Protein AF-N1PIQ7-F1 (afdb_monomer)

Foldseek 3Di:
DDDDPPPPDDDPVRLLVVLLPDDDDPLAAPVLVVLLVLLSVLLVVLVPDPPRDPLSVLLNVLSSVLSVLSVPDPDRNDDCVNCVVPPPLSNLLSQLSSVQSVCCVVVVWKDALVVSLVVVCPPDDPVSSVSSSVSSQVSCCVSQVDHNVDIDGDDD

Nearest PDB structures (foldseek):
  7u8o-assembly1_j  TM=2.316E-01  e=6.201E-01  Sus scrofa
  9b8o-assembly1_h  TM=2.363E-01  e=9.365E-01  Rattus norvegicus
  6wm3-assembly1_3  TM=2.381E-01  e=9.365E-01  Homo sapiens
  7u8r-assembly1_o  TM=2.333E-01  e=1.489E+00  Sus scrofa
  6wlw-assembly1_2  TM=2.132E-01  e=1.414E+00  Homo sapiens

Solvent-accessible surface area (backbone atoms only — not comparable to full-atom values): 9239 Å² total; per-residue (Å²): 135,81,81,79,81,77,78,78,84,66,54,74,67,57,50,51,50,52,62,74,65,58,80,77,67,90,76,47,26,71,65,52,52,50,53,50,49,52,45,50,52,52,48,50,55,56,67,72,48,77,84,71,51,65,57,51,55,47,42,49,51,42,39,50,53,21,52,51,48,58,73,64,49,93,53,55,55,63,44,69,87,71,29,72,82,65,72,54,61,63,59,52,40,26,50,51,34,48,45,52,41,49,40,36,66,72,62,72,35,50,46,46,59,62,62,52,42,58,71,68,40,69,96,55,52,73,72,58,40,56,55,47,47,55,51,49,48,54,42,43,33,75,73,70,73,45,60,74,93,47,79,47,65,59,84,121

Radius of gyration: 16.74 Å; Cα contacts (8 Å, |Δi|>4): 138; chains: 1; bounding box: 42×46×37 Å

Mean predicted aligned error: 8.33 Å

Sequence (156 aa):
MLPSAQVKIHTRKQHINNLLSRQLPACTSPEYRQEHFKILCMLRLLGDMHPKDARAIWMISILSAALETLHSLDDPTSTPTDSFRKDNGRWTEVLVRRIMAELLWEAGGTVESHDIYETLKEGRTKAASVRLHEQVRRSWEAITGADISTEFSIQL

pLDDT: mean 79.69, std 13.77, range [40.19, 95.5]

Organism: Dothistroma septosporum (strain NZE10 / CBS 128990) (NCBI:txid675120)

Secondary structure (DSSP, 8-state):
--------PPPHHHHHHHHHTPPPPTT--HHHHHHHHHHHHHHHHHHH-SS--HHHHHHHHHHHHHHHHHHT-S-TT--HHHHTTTT-HHHHHHHHHHHHHHHHHHSSSEE-HHHHHHHHHTT--HHHHHHHHHHHHHHHHHHHSS-TTS-EE---

Structure (mmCIF, N/CA/C/O backbone):
data_AF-N1PIQ7-F1
#
_entry.id   AF-N1PIQ7-F1
#
loop_
_atom_site.group_PDB
_atom_site.id
_atom_site.type_symbol
_atom_site.label_atom_id
_atom_site.label_alt_id
_atom_site.label_comp_id
_atom_site.label_asym_id
_atom_site.label_entity_id
_atom_site.label_seq_id
_atom_site.pdbx_PDB_ins_code
_atom_site.Cartn_x
_atom_site.Cartn_y
_atom_site.Cartn_z
_atom_site.occupancy
_atom_site.B_iso_or_equiv
_atom_site.auth_seq_id
_atom_site.auth_comp_id
_atom_site.auth_asym_id
_atom_site.auth_atom_id
_atom_site.pdbx_PDB_model_num
ATOM 1 N N . MET A 1 1 ? 24.241 30.479 -20.821 1.00 40.19 1 MET A N 1
ATOM 2 C CA . MET A 1 1 ? 23.910 29.085 -21.184 1.00 40.19 1 MET A CA 1
ATOM 3 C C . MET A 1 1 ? 23.448 28.381 -19.919 1.00 40.19 1 MET A C 1
ATOM 5 O O . MET A 1 1 ? 24.243 28.261 -18.999 1.00 40.19 1 MET A O 1
ATOM 9 N N . LEU A 1 2 ? 22.163 28.029 -19.819 1.00 41.50 2 LEU A N 1
ATOM 10 C CA . LEU A 1 2 ? 21.650 27.216 -18.708 1.00 41.50 2 LEU A CA 1
ATOM 11 C C . LEU A 1 2 ? 22.102 25.763 -18.924 1.00 41.50 2 LEU A C 1
ATOM 13 O O . LEU A 1 2 ? 22.031 25.298 -20.064 1.00 41.50 2 LEU A O 1
ATOM 17 N N . PRO A 1 3 ? 22.578 25.049 -17.891 1.00 46.91 3 PRO A N 1
ATOM 18 C CA . PRO A 1 3 ? 22.938 23.651 -18.043 1.00 46.91 3 PRO A CA 1
ATOM 19 C C . PRO A 1 3 ? 21.670 22.858 -18.357 1.00 46.91 3 PRO A C 1
ATOM 21 O O . PRO A 1 3 ? 20.671 22.936 -17.641 1.00 46.91 3 PRO A O 1
ATOM 24 N N . SER A 1 4 ? 21.709 22.115 -19.460 1.00 43.75 4 SER A N 1
ATOM 25 C CA . SER A 1 4 ? 20.697 21.131 -19.812 1.00 43.75 4 SER A CA 1
ATOM 26 C C . SER A 1 4 ? 20.582 20.134 -18.662 1.00 43.75 4 SER A C 1
ATOM 28 O O . SER A 1 4 ? 21.515 19.383 -18.377 1.00 43.75 4 SER A O 1
ATOM 30 N N . ALA A 1 5 ? 19.446 20.147 -17.964 1.00 48.88 5 ALA A N 1
ATOM 31 C CA . ALA A 1 5 ? 19.124 19.132 -16.975 1.00 48.88 5 ALA A CA 1
ATOM 32 C C . ALA A 1 5 ? 19.095 17.777 -17.695 1.00 48.88 5 ALA A C 1
ATOM 34 O O . ALA A 1 5 ? 18.142 17.453 -18.401 1.00 48.88 5 ALA A O 1
ATOM 35 N N . GLN A 1 6 ? 20.179 17.010 -17.579 1.00 48.69 6 GLN A N 1
ATOM 36 C CA . GLN A 1 6 ? 20.229 15.645 -18.077 1.00 48.69 6 GLN A CA 1
ATOM 37 C C . GLN A 1 6 ? 19.184 14.837 -17.310 1.00 48.69 6 GLN A C 1
ATOM 39 O O . GLN A 1 6 ? 19.367 14.512 -16.135 1.00 48.69 6 GLN A O 1
ATOM 44 N N . VAL A 1 7 ? 18.073 14.526 -17.975 1.00 49.97 7 VAL A N 1
ATOM 45 C CA . VAL A 1 7 ? 17.079 13.581 -17.473 1.00 49.97 7 VAL A CA 1
ATOM 46 C C . VAL A 1 7 ? 17.769 12.223 -17.407 1.00 49.97 7 VAL A C 1
ATOM 48 O O . VAL A 1 7 ? 17.962 11.557 -18.422 1.00 49.97 7 VAL A O 1
ATOM 51 N N . LYS A 1 8 ? 18.218 11.824 -16.214 1.00 57.12 8 LYS A N 1
ATOM 52 C CA . LYS A 1 8 ? 18.790 10.494 -16.001 1.00 57.12 8 LYS A CA 1
ATOM 53 C C . LYS A 1 8 ? 17.674 9.465 -16.170 1.00 57.12 8 LYS A C 1
ATOM 55 O O . LYS A 1 8 ? 16.876 9.264 -15.258 1.00 57.12 8 LYS A O 1
ATOM 60 N N . ILE A 1 9 ? 17.624 8.797 -17.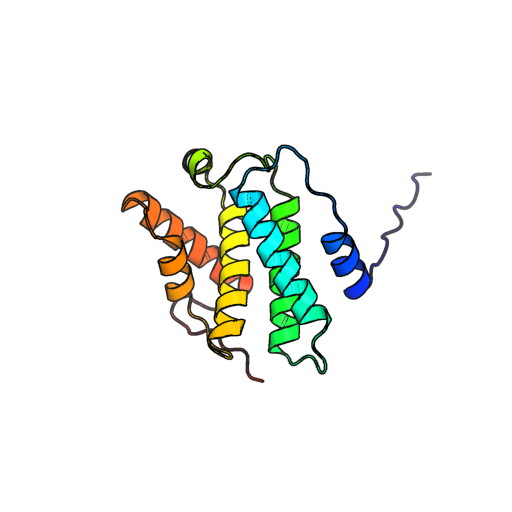316 1.00 58.09 9 ILE A N 1
ATOM 61 C CA . ILE A 1 9 ? 16.708 7.676 -17.540 1.00 58.09 9 ILE A CA 1
ATOM 62 C C . ILE A 1 9 ? 17.214 6.492 -16.711 1.00 58.09 9 ILE A C 1
ATOM 64 O O . ILE A 1 9 ? 18.329 6.016 -16.915 1.00 58.09 9 ILE A O 1
ATOM 68 N N . HIS A 1 10 ? 16.416 6.046 -15.743 1.00 66.75 10 HIS A N 1
ATOM 69 C CA . HIS A 1 10 ? 16.719 4.874 -14.924 1.00 66.75 10 HIS A CA 1
ATOM 70 C C . HIS A 1 10 ? 15.934 3.677 -15.457 1.00 66.75 10 HIS A C 1
ATOM 72 O O . HIS A 1 10 ? 14.747 3.791 -15.758 1.00 66.75 10 HIS A O 1
ATOM 78 N N . THR A 1 11 ? 16.567 2.507 -15.535 1.00 79.50 11 THR A N 1
ATOM 79 C CA . THR A 1 11 ? 15.821 1.260 -15.765 1.00 79.50 11 THR A CA 1
ATOM 80 C C . THR A 1 11 ? 14.922 0.957 -14.560 1.00 79.50 11 THR A C 1
ATOM 82 O O . THR A 1 11 ? 15.266 1.305 -13.429 1.00 79.50 11 THR A O 1
ATOM 85 N N . ARG A 1 12 ? 13.802 0.242 -14.758 1.00 75.50 12 ARG A N 1
ATOM 86 C CA . ARG A 1 12 ? 12.890 -0.166 -13.664 1.00 75.50 12 ARG A CA 1
ATOM 87 C C . ARG A 1 12 ? 13.632 -0.860 -12.515 1.00 75.50 12 ARG A C 1
ATOM 89 O O . ARG A 1 12 ? 13.357 -0.601 -11.351 1.00 75.50 12 ARG A O 1
ATOM 96 N N . LYS A 1 13 ? 14.628 -1.690 -12.844 1.00 77.62 13 LYS A N 1
ATOM 97 C CA . LYS A 1 13 ? 15.487 -2.370 -11.865 1.00 77.62 13 LYS A CA 1
ATOM 98 C C . LYS A 1 13 ? 16.354 -1.390 -11.067 1.00 77.62 13 LYS A C 1
ATOM 100 O O . LYS A 1 13 ? 16.420 -1.499 -9.849 1.00 77.62 13 LYS A O 1
ATOM 105 N N . GLN A 1 14 ? 17.006 -0.433 -11.731 1.00 80.44 14 GLN A N 1
ATOM 106 C CA . GLN A 1 14 ? 17.807 0.596 -11.052 1.00 80.44 14 GLN A CA 1
ATOM 107 C C . GLN A 1 14 ? 16.940 1.488 -10.163 1.00 80.44 14 GLN A C 1
ATOM 109 O O . GLN A 1 14 ? 17.335 1.806 -9.047 1.00 80.44 14 GLN A O 1
ATOM 114 N N . HIS A 1 15 ? 15.751 1.849 -10.639 1.00 81.62 15 HIS A N 1
ATOM 115 C CA . HIS A 1 15 ? 14.791 2.627 -9.874 1.00 81.62 15 HIS A CA 1
ATOM 116 C C . HIS A 1 15 ? 14.373 1.906 -8.579 1.00 81.62 15 HIS A C 1
ATOM 118 O O . HIS A 1 15 ? 14.529 2.466 -7.497 1.00 81.62 15 HIS A O 1
ATOM 124 N N . ILE A 1 16 ? 13.957 0.637 -8.673 1.00 80.75 16 ILE A N 1
ATOM 125 C CA . ILE A 1 16 ? 13.606 -0.180 -7.501 1.00 80.75 16 ILE A CA 1
ATOM 126 C C . ILE A 1 16 ? 14.797 -0.296 -6.545 1.00 80.75 16 ILE A C 1
ATOM 128 O O . ILE A 1 16 ? 14.651 -0.054 -5.352 1.00 80.75 16 ILE A O 1
ATOM 132 N N . ASN A 1 17 ? 15.996 -0.594 -7.052 1.00 83.44 17 ASN A N 1
ATOM 133 C CA . ASN A 1 17 ? 17.189 -0.701 -6.211 1.00 83.44 17 ASN A CA 1
ATOM 134 C C . ASN A 1 17 ? 17.495 0.600 -5.454 1.00 83.44 17 ASN A C 1
ATOM 136 O O . ASN A 1 17 ? 17.840 0.548 -4.274 1.00 83.44 17 ASN A O 1
ATOM 140 N N . ASN A 1 18 ? 17.321 1.758 -6.096 1.00 84.12 18 ASN A N 1
ATOM 141 C CA . ASN A 1 18 ? 17.496 3.050 -5.438 1.00 84.12 18 ASN A CA 1
ATOM 142 C C . ASN A 1 18 ? 16.501 3.227 -4.282 1.00 84.12 18 ASN A C 1
ATOM 144 O O . ASN A 1 18 ? 16.911 3.644 -3.199 1.00 84.12 18 ASN A O 1
ATOM 148 N N . LEU A 1 19 ? 15.229 2.856 -4.476 1.00 80.81 19 LEU A N 1
ATOM 149 C CA . LEU A 1 19 ? 14.224 2.894 -3.409 1.00 80.81 19 LEU A CA 1
ATOM 150 C C . LEU A 1 19 ? 14.595 1.972 -2.243 1.00 80.81 19 LEU A C 1
ATOM 152 O O . LEU A 1 19 ? 14.542 2.399 -1.094 1.00 80.81 19 LEU A O 1
ATOM 156 N N . LEU A 1 20 ? 15.029 0.743 -2.538 1.00 82.06 20 LEU A N 1
ATOM 157 C CA . LEU A 1 20 ? 15.413 -0.249 -1.526 1.00 82.06 20 LEU A CA 1
ATOM 158 C C . LEU A 1 20 ? 16.667 0.148 -0.730 1.00 82.06 20 LEU A C 1
ATOM 160 O O . LEU A 1 20 ? 16.860 -0.334 0.386 1.00 82.06 20 LEU A O 1
ATOM 164 N N . SER A 1 21 ? 17.534 0.983 -1.310 1.00 83.94 21 SER A N 1
ATOM 165 C CA . SER A 1 21 ? 18.779 1.454 -0.685 1.00 83.94 21 SER A CA 1
ATOM 166 C C . SER A 1 21 ? 18.628 2.725 0.154 1.00 83.94 21 SER A C 1
ATOM 168 O O . SER A 1 21 ? 19.584 3.140 0.813 1.00 83.94 21 SER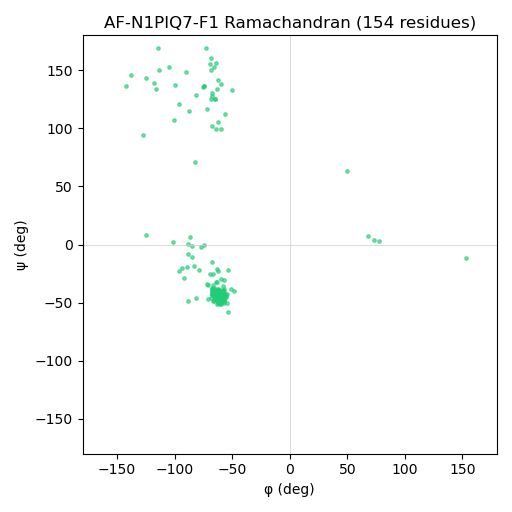 A O 1
ATOM 170 N N . ARG A 1 22 ? 17.457 3.375 0.122 1.00 82.44 22 ARG A N 1
ATOM 171 C CA . ARG A 1 22 ? 17.254 4.653 0.805 1.00 82.44 22 ARG A CA 1
ATOM 172 C C . ARG A 1 22 ? 17.282 4.440 2.320 1.00 82.44 22 ARG A C 1
ATOM 174 O O . ARG A 1 22 ? 16.559 3.606 2.856 1.00 82.44 22 ARG A O 1
ATOM 181 N N . GLN A 1 23 ? 18.143 5.181 3.016 1.00 77.12 23 GLN A N 1
ATOM 182 C CA . GLN A 1 23 ? 18.231 5.098 4.472 1.00 77.12 23 GLN A CA 1
ATOM 183 C C . GLN A 1 23 ? 17.035 5.793 5.126 1.00 77.12 23 GLN A C 1
ATOM 185 O O . GLN A 1 23 ? 16.660 6.901 4.737 1.00 77.12 23 GLN A O 1
ATOM 190 N N . LEU A 1 24 ? 16.469 5.147 6.145 1.00 75.81 24 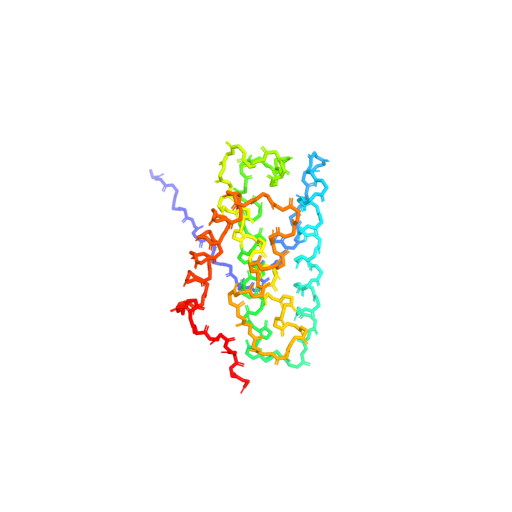LEU A N 1
ATOM 191 C CA . LEU A 1 24 ? 15.420 5.732 6.968 1.00 75.81 24 LEU A CA 1
ATOM 192 C C . LEU A 1 24 ? 15.999 6.762 7.947 1.00 75.81 24 LEU A C 1
ATOM 194 O O . LEU A 1 24 ? 16.983 6.459 8.627 1.00 75.81 24 LEU A O 1
ATOM 198 N N . PRO A 1 25 ? 15.368 7.938 8.104 1.00 68.31 25 PRO A N 1
ATOM 199 C CA . PRO A 1 25 ? 15.697 8.852 9.189 1.00 68.31 25 PRO A CA 1
ATOM 200 C C . PRO A 1 25 ? 15.488 8.188 10.559 1.00 68.31 25 PRO A C 1
ATOM 202 O O . PRO A 1 25 ? 14.474 7.526 10.799 1.00 68.31 25 PRO A O 1
ATOM 205 N N . ALA A 1 26 ? 16.422 8.407 11.489 1.00 67.56 26 ALA A N 1
ATOM 206 C CA . ALA A 1 26 ? 16.380 7.820 12.833 1.00 67.56 26 ALA A CA 1
ATOM 207 C C . ALA A 1 26 ? 15.160 8.266 13.667 1.00 67.56 26 ALA A C 1
ATOM 209 O O . ALA A 1 26 ? 14.754 7.564 14.589 1.00 67.56 26 ALA A O 1
ATOM 210 N N . CYS A 1 27 ? 14.557 9.411 13.332 1.00 62.38 27 CYS A N 1
ATOM 211 C CA . CYS A 1 27 ? 13.386 9.977 14.004 1.00 62.38 27 CYS A CA 1
ATOM 212 C C . CYS A 1 27 ? 12.033 9.466 13.472 1.00 62.38 27 CYS A C 1
ATOM 214 O O . CYS A 1 27 ? 10.997 9.972 13.887 1.00 62.38 27 CYS A O 1
ATOM 216 N N . THR A 1 28 ? 12.015 8.479 12.572 1.00 80.06 28 THR A N 1
ATOM 217 C CA . THR A 1 28 ? 10.772 7.912 12.017 1.00 80.06 28 THR A CA 1
ATOM 218 C C . THR A 1 28 ? 9.904 7.255 13.089 1.00 80.06 28 THR A C 1
ATOM 220 O O . THR A 1 28 ? 10.399 6.566 13.994 1.00 80.06 28 THR A O 1
ATOM 223 N N . SER A 1 29 ? 8.590 7.428 12.967 1.00 83.25 29 SER A N 1
ATOM 224 C CA . SER A 1 29 ? 7.629 6.782 13.859 1.00 83.25 29 SER A CA 1
ATOM 225 C C . SER A 1 29 ? 7.662 5.250 13.732 1.00 83.25 29 SER A C 1
ATOM 227 O O . SER A 1 29 ? 8.102 4.719 12.702 1.00 83.25 29 SER A O 1
ATOM 229 N N . PRO A 1 30 ? 7.228 4.508 14.769 1.00 85.75 30 PRO A N 1
ATOM 230 C CA . PRO A 1 30 ? 7.138 3.049 14.714 1.00 85.75 30 PRO A CA 1
ATOM 231 C C . PRO A 1 30 ? 6.308 2.537 13.528 1.00 85.75 30 PRO A C 1
ATOM 233 O O . PRO A 1 30 ? 6.734 1.618 12.834 1.00 85.75 30 PRO A O 1
ATOM 236 N N . GLU A 1 31 ? 5.174 3.172 13.246 1.00 85.75 31 GLU A N 1
ATOM 237 C CA . GLU A 1 31 ? 4.245 2.814 12.176 1.00 85.75 31 GLU A CA 1
ATOM 238 C C . GLU A 1 31 ? 4.871 3.053 10.798 1.00 85.75 31 GLU A C 1
ATOM 240 O O . GLU A 1 31 ? 4.790 2.188 9.926 1.00 85.75 31 GLU A O 1
ATOM 245 N N . TYR A 1 32 ? 5.574 4.178 10.606 1.00 87.75 32 TYR A N 1
ATOM 246 C CA . TYR A 1 32 ? 6.349 4.430 9.385 1.00 87.75 32 TYR A CA 1
ATOM 247 C C . TYR A 1 32 ? 7.383 3.329 9.159 1.00 87.75 32 TYR A C 1
ATOM 249 O O . TYR A 1 32 ? 7.477 2.771 8.064 1.00 87.75 32 TYR A O 1
ATOM 257 N N . ARG A 1 33 ? 8.149 2.986 10.201 1.00 87.88 33 ARG A N 1
ATOM 258 C CA . ARG A 1 33 ? 9.174 1.937 10.124 1.00 87.88 33 ARG A CA 1
ATOM 259 C C . ARG A 1 33 ? 8.576 0.574 9.811 1.00 87.88 33 ARG A C 1
ATOM 261 O O . ARG A 1 33 ? 9.148 -0.153 9.001 1.00 87.88 33 ARG A O 1
ATOM 268 N N . GLN A 1 34 ? 7.447 0.240 10.427 1.00 89.38 34 GLN A N 1
ATOM 269 C CA . GLN A 1 34 ? 6.759 -1.021 10.199 1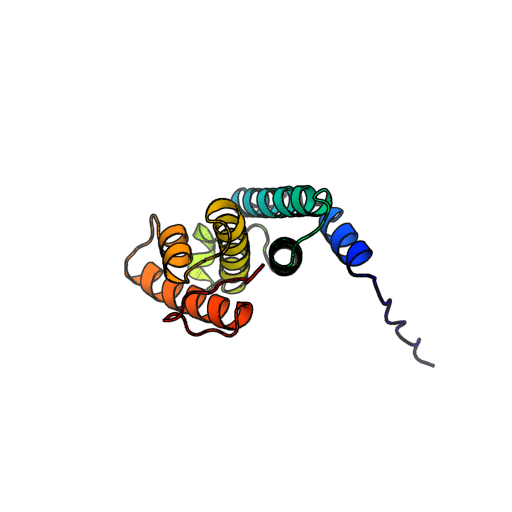.00 89.38 34 GLN A CA 1
ATOM 270 C C . GLN A 1 34 ? 6.292 -1.144 8.747 1.00 89.38 34 GLN A C 1
ATOM 272 O O . GLN A 1 34 ? 6.595 -2.142 8.094 1.00 89.38 34 GLN A O 1
ATOM 277 N N . GLU A 1 35 ? 5.602 -0.132 8.221 1.00 90.06 35 GLU A N 1
ATOM 278 C CA . GLU A 1 35 ? 5.093 -0.165 6.847 1.00 90.06 35 GLU A CA 1
ATOM 279 C C . GLU A 1 35 ? 6.231 -0.137 5.823 1.00 90.06 35 GLU A C 1
ATOM 281 O O . GLU A 1 35 ? 6.226 -0.924 4.875 1.00 90.06 35 GLU A O 1
ATOM 286 N N . HIS A 1 36 ? 7.271 0.667 6.061 1.00 91.12 36 HIS A N 1
ATOM 287 C CA . HIS A 1 36 ? 8.485 0.641 5.250 1.00 91.12 36 HIS A CA 1
ATOM 288 C C . HIS A 1 36 ? 9.116 -0.758 5.221 1.00 91.12 36 HIS A C 1
ATOM 290 O O . HIS A 1 36 ? 9.443 -1.272 4.152 1.00 91.12 36 HIS A O 1
ATOM 296 N N . PHE A 1 37 ? 9.266 -1.401 6.383 1.00 91.06 37 PHE A N 1
ATOM 297 C CA . PHE A 1 37 ? 9.849 -2.738 6.477 1.00 91.06 37 PHE A CA 1
ATOM 298 C C . PHE A 1 37 ? 9.015 -3.787 5.733 1.00 91.06 37 PHE A C 1
ATOM 300 O O . PHE A 1 37 ? 9.579 -4.551 4.951 1.00 91.06 37 PHE A O 1
ATOM 307 N N . LYS A 1 38 ? 7.685 -3.792 5.906 1.00 93.25 38 LYS A N 1
ATOM 308 C CA . LYS A 1 38 ? 6.784 -4.703 5.180 1.00 93.25 38 LYS A CA 1
ATOM 309 C C . LYS A 1 38 ? 6.938 -4.555 3.666 1.00 93.25 38 LYS A C 1
ATOM 311 O O . LYS A 1 38 ? 7.178 -5.546 2.977 1.00 93.25 38 LYS A O 1
ATOM 316 N N . I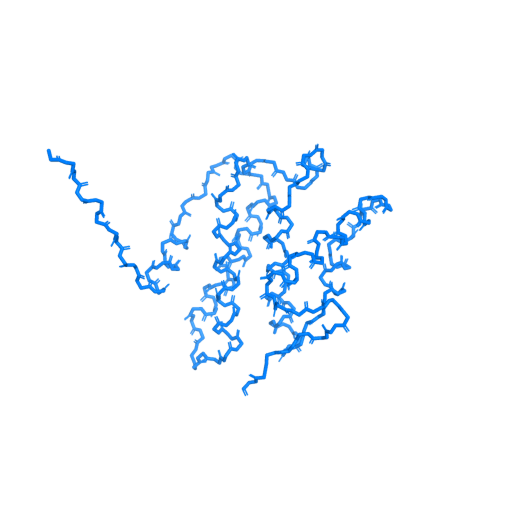LE A 1 39 ? 6.876 -3.319 3.162 1.00 94.56 39 ILE A N 1
ATOM 317 C CA . ILE A 1 39 ? 7.007 -3.030 1.727 1.00 94.56 39 ILE A CA 1
ATOM 318 C C . ILE A 1 39 ? 8.378 -3.485 1.205 1.00 94.56 39 ILE A C 1
ATOM 320 O O . ILE A 1 39 ? 8.450 -4.151 0.170 1.00 94.56 39 ILE A O 1
ATOM 324 N N . LEU A 1 40 ? 9.465 -3.187 1.929 1.00 91.94 40 LEU A N 1
ATOM 325 C CA . LEU A 1 40 ? 10.810 -3.636 1.559 1.00 91.94 40 LEU A 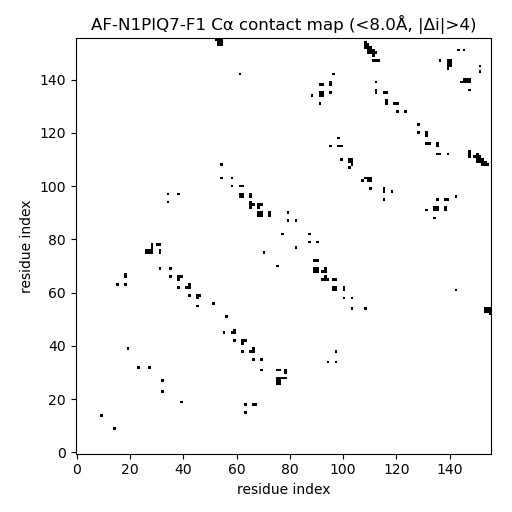CA 1
ATOM 326 C C . LEU A 1 40 ? 10.922 -5.163 1.501 1.00 91.94 40 LEU A C 1
ATOM 328 O O . LEU A 1 40 ? 11.505 -5.693 0.555 1.00 91.94 40 LEU A O 1
ATOM 332 N N . CYS A 1 41 ? 10.403 -5.868 2.506 1.00 91.69 41 CYS A N 1
ATOM 333 C CA . CYS A 1 41 ? 10.446 -7.326 2.563 1.00 91.69 41 CYS A CA 1
ATOM 334 C C . CYS A 1 41 ? 9.713 -7.950 1.375 1.00 91.69 41 CYS A C 1
ATOM 336 O O . CYS A 1 41 ? 10.296 -8.778 0.676 1.00 91.69 41 CYS A O 1
ATOM 338 N N . MET A 1 42 ? 8.487 -7.504 1.091 1.00 93.62 42 MET A N 1
ATOM 339 C CA . MET A 1 42 ? 7.716 -8.001 -0.050 1.00 93.62 42 MET A CA 1
ATOM 340 C C . MET A 1 42 ? 8.414 -7.711 -1.382 1.00 93.62 42 MET A C 1
ATOM 342 O O . MET A 1 42 ? 8.522 -8.602 -2.220 1.00 93.62 42 MET A O 1
ATOM 346 N N . LEU A 1 43 ? 8.951 -6.499 -1.574 1.00 92.56 43 LEU A N 1
ATOM 347 C CA . LEU A 1 43 ? 9.690 -6.147 -2.793 1.00 92.56 43 LEU A CA 1
ATOM 348 C C . LEU A 1 43 ? 10.941 -7.005 -2.998 1.00 92.56 43 LEU A C 1
ATOM 350 O O . LEU A 1 43 ? 11.243 -7.363 -4.135 1.00 92.56 43 LEU A O 1
ATOM 354 N N . ARG A 1 44 ? 11.670 -7.337 -1.926 1.00 90.00 44 ARG A N 1
ATOM 355 C CA . ARG A 1 44 ? 12.842 -8.225 -2.002 1.00 90.00 44 ARG A CA 1
ATOM 356 C C . ARG A 1 44 ? 12.433 -9.642 -2.389 1.00 90.00 44 ARG A C 1
ATOM 358 O O . ARG A 1 44 ? 12.968 -10.161 -3.361 1.00 90.00 44 ARG A O 1
ATOM 365 N N . LEU A 1 45 ? 11.424 -10.203 -1.719 1.00 90.88 45 LEU A N 1
ATOM 366 C CA . LEU A 1 45 ? 10.893 -11.532 -2.040 1.00 90.88 45 LEU A CA 1
ATOM 367 C C . LEU A 1 45 ? 10.413 -11.608 -3.495 1.00 90.88 45 LEU A C 1
ATOM 369 O O . LEU A 1 45 ? 10.823 -12.496 -4.234 1.00 90.88 45 LEU A O 1
ATOM 373 N N . LEU A 1 46 ? 9.624 -10.626 -3.942 1.00 89.94 46 LEU A N 1
ATOM 374 C CA . LEU A 1 46 ? 9.215 -10.477 -5.342 1.00 89.94 46 LEU A CA 1
ATOM 375 C C . LEU A 1 46 ? 10.404 -10.360 -6.295 1.00 89.94 46 LEU A C 1
ATOM 377 O O . LEU A 1 46 ? 10.355 -10.863 -7.415 1.00 89.94 46 LEU A O 1
ATOM 381 N N . GLY A 1 47 ? 11.451 -9.648 -5.877 1.00 85.75 47 GLY A N 1
ATOM 382 C CA . GLY A 1 47 ? 12.693 -9.471 -6.618 1.00 85.75 47 GLY A CA 1
ATOM 383 C C . GLY A 1 47 ? 13.351 -10.800 -6.967 1.00 85.75 47 GLY A C 1
ATOM 384 O O . GLY A 1 47 ? 13.756 -10.962 -8.124 1.00 85.75 47 GLY A O 1
ATOM 385 N N . ASP A 1 48 ? 13.355 -11.718 -6.001 1.00 87.25 48 ASP A N 1
ATOM 386 C CA . ASP A 1 48 ? 13.999 -13.031 -6.053 1.00 87.25 48 ASP A CA 1
ATOM 387 C C . ASP A 1 48 ? 13.144 -14.108 -6.752 1.00 87.25 48 ASP A C 1
ATOM 389 O O . ASP A 1 48 ? 13.682 -15.119 -7.205 1.00 87.25 48 ASP A O 1
ATOM 393 N N . MET A 1 49 ? 11.828 -13.901 -6.906 1.00 84.06 49 MET A N 1
ATOM 394 C CA . MET A 1 49 ? 10.958 -14.849 -7.618 1.00 84.06 49 MET A CA 1
ATOM 395 C C . MET A 1 49 ? 11.276 -14.917 -9.117 1.00 84.06 49 MET A C 1
ATOM 397 O O . MET A 1 49 ? 11.241 -13.898 -9.819 1.00 84.06 49 MET A O 1
ATOM 401 N N . HIS A 1 50 ? 11.483 -16.131 -9.637 1.00 75.12 50 HIS A N 1
ATOM 402 C CA . HIS A 1 50 ? 11.600 -16.408 -11.069 1.00 75.12 50 HIS A CA 1
ATOM 403 C C . HIS A 1 50 ? 10.936 -17.741 -11.469 1.00 75.12 50 HIS A C 1
ATOM 405 O O . HIS A 1 50 ? 11.165 -18.742 -10.790 1.00 75.12 50 HIS A O 1
ATOM 411 N N . PRO A 1 51 ? 10.174 -17.782 -12.587 1.00 77.50 51 PRO A N 1
ATOM 412 C CA . PRO A 1 51 ? 9.788 -16.654 -13.450 1.00 77.50 51 PRO A CA 1
ATOM 413 C C . PRO A 1 51 ? 8.791 -15.701 -12.762 1.00 77.50 51 PRO A C 1
ATOM 415 O O . PRO A 1 51 ? 8.091 -16.087 -11.833 1.00 77.50 51 PRO A O 1
ATOM 418 N N . LYS A 1 52 ? 8.751 -14.434 -13.197 1.00 81.81 52 LYS A N 1
ATOM 419 C CA . LYS A 1 52 ? 7.777 -13.451 -12.690 1.00 81.81 52 LYS A CA 1
ATOM 420 C C . LYS A 1 52 ? 6.503 -13.540 -13.520 1.00 81.81 52 LYS A C 1
ATOM 422 O O . LYS A 1 52 ? 6.550 -13.233 -14.709 1.00 81.81 52 LYS A O 1
ATOM 427 N N . ASP A 1 53 ? 5.404 -13.945 -12.893 1.00 85.94 53 ASP A N 1
ATOM 428 C CA . ASP A 1 53 ? 4.068 -13.880 -13.488 1.00 85.94 53 ASP A CA 1
ATOM 429 C C . ASP A 1 53 ? 3.554 -12.421 -13.543 1.00 85.94 53 ASP A C 1
ATOM 431 O O . ASP A 1 53 ? 4.152 -11.496 -12.974 1.00 85.94 53 ASP A O 1
ATOM 435 N N . ALA A 1 54 ? 2.452 -12.188 -14.266 1.00 85.31 54 ALA A N 1
ATOM 436 C CA . ALA A 1 54 ? 1.858 -10.855 -14.411 1.00 85.31 54 ALA A CA 1
ATOM 437 C C . ALA A 1 54 ? 1.503 -10.227 -13.051 1.00 85.31 54 ALA A C 1
ATOM 439 O O . ALA A 1 54 ? 1.741 -9.038 -12.820 1.00 85.31 54 ALA A O 1
ATOM 440 N N . ARG A 1 55 ? 1.017 -11.049 -12.118 1.00 86.44 55 ARG A N 1
ATOM 441 C CA . ARG A 1 55 ? 0.691 -10.655 -10.747 1.00 86.44 55 ARG A CA 1
ATOM 442 C C . ARG A 1 55 ? 1.924 -10.166 -9.986 1.00 86.44 55 ARG A C 1
ATOM 444 O O . ARG A 1 55 ? 1.880 -9.087 -9.404 1.00 86.44 55 ARG A O 1
ATOM 451 N N . ALA A 1 56 ? 3.045 -10.884 -10.028 1.00 88.75 56 ALA A N 1
ATOM 452 C CA . ALA A 1 56 ? 4.305 -10.472 -9.414 1.00 88.75 56 ALA A CA 1
ATOM 453 C C . ALA A 1 56 ? 4.798 -9.141 -9.991 1.00 88.75 56 ALA A C 1
ATOM 455 O O . ALA A 1 56 ? 5.222 -8.254 -9.249 1.00 88.75 56 ALA A O 1
ATOM 456 N N . ILE A 1 57 ? 4.700 -8.962 -11.311 1.00 89.19 57 ILE A N 1
ATOM 457 C CA . ILE A 1 57 ? 5.068 -7.705 -11.976 1.00 89.19 57 ILE A CA 1
ATOM 458 C C . ILE A 1 57 ? 4.187 -6.547 -11.493 1.00 89.19 57 ILE A C 1
ATOM 460 O O . ILE A 1 57 ? 4.695 -5.435 -11.292 1.00 89.19 57 ILE A O 1
ATOM 464 N N . TRP A 1 58 ? 2.893 -6.791 -11.302 1.00 89.94 58 TRP A N 1
ATOM 465 C CA . TRP A 1 58 ? 1.951 -5.788 -10.822 1.00 89.94 58 TRP A CA 1
ATOM 466 C C . TRP A 1 58 ? 2.177 -5.444 -9.348 1.00 89.94 58 TRP A C 1
ATOM 468 O O . TRP A 1 58 ? 2.329 -4.267 -9.023 1.00 89.94 58 TRP A O 1
ATOM 478 N N . MET A 1 59 ? 2.342 -6.453 -8.483 1.00 92.12 59 MET A N 1
ATOM 479 C CA . MET A 1 59 ? 2.689 -6.277 -7.067 1.00 92.12 59 MET A CA 1
ATOM 480 C C . MET A 1 59 ? 3.976 -5.463 -6.899 1.00 92.12 59 MET A C 1
ATOM 482 O O . MET A 1 59 ? 4.009 -4.518 -6.114 1.00 92.12 59 MET A O 1
ATOM 486 N N . ILE A 1 60 ? 5.014 -5.738 -7.702 1.00 92.56 60 ILE A N 1
ATOM 487 C CA . ILE A 1 60 ? 6.238 -4.919 -7.719 1.00 92.56 60 ILE A CA 1
ATOM 488 C C . ILE A 1 60 ? 5.911 -3.460 -8.056 1.00 92.56 60 ILE A C 1
ATOM 490 O O . ILE A 1 60 ? 6.477 -2.552 -7.450 1.00 92.56 60 ILE A O 1
ATOM 494 N N . SER A 1 61 ? 5.028 -3.218 -9.029 1.00 92.12 61 SER A N 1
ATOM 495 C CA . SER A 1 61 ? 4.651 -1.863 -9.446 1.00 92.12 61 SER A CA 1
ATOM 496 C C . SER A 1 61 ? 3.970 -1.091 -8.318 1.00 92.12 61 SER A C 1
ATOM 498 O O . SER A 1 61 ? 4.399 0.014 -7.987 1.00 92.12 61 SER A O 1
ATOM 500 N N . ILE A 1 62 ? 2.946 -1.679 -7.695 1.00 94.38 62 ILE A N 1
ATOM 501 C CA . ILE A 1 62 ? 2.174 -0.992 -6.654 1.00 94.38 62 ILE A CA 1
ATOM 502 C C . ILE A 1 62 ? 2.970 -0.808 -5.360 1.00 94.38 62 ILE A C 1
ATOM 504 O O . ILE A 1 62 ? 2.852 0.242 -4.732 1.00 94.38 62 ILE A O 1
ATOM 508 N N . LEU A 1 63 ? 3.834 -1.762 -4.994 1.00 95.50 63 LEU A N 1
ATOM 509 C CA . LEU A 1 63 ? 4.705 -1.645 -3.823 1.00 95.50 63 LEU A CA 1
ATOM 510 C C . LEU A 1 63 ? 5.829 -0.626 -4.039 1.00 95.50 63 LEU A C 1
ATOM 512 O O . LEU A 1 63 ? 6.192 0.081 -3.103 1.00 95.50 63 LEU A O 1
ATOM 516 N N . SER A 1 64 ? 6.353 -0.503 -5.264 1.00 93.44 64 SER A N 1
ATOM 517 C CA . SER A 1 64 ? 7.330 0.549 -5.588 1.00 93.44 64 SER A CA 1
ATOM 518 C C . SER A 1 64 ? 6.697 1.932 -5.436 1.00 93.44 64 SER A C 1
ATOM 520 O O . SER A 1 64 ? 7.256 2.776 -4.742 1.00 93.44 64 SER A O 1
ATOM 522 N N . ALA A 1 65 ? 5.491 2.125 -5.984 1.00 93.38 65 ALA A N 1
ATOM 523 C CA . ALA A 1 65 ? 4.736 3.368 -5.826 1.00 93.38 65 ALA A CA 1
ATOM 524 C C . ALA A 1 65 ? 4.388 3.654 -4.353 1.00 93.38 65 ALA A C 1
ATOM 526 O O . ALA A 1 65 ? 4.483 4.791 -3.899 1.00 93.38 65 ALA A O 1
ATOM 527 N N . ALA A 1 66 ? 4.040 2.625 -3.571 1.00 93.56 66 ALA A N 1
ATOM 528 C CA . ALA A 1 66 ? 3.818 2.772 -2.133 1.00 93.56 66 ALA A CA 1
ATOM 529 C C . ALA A 1 66 ? 5.081 3.275 -1.418 1.00 93.56 66 ALA A C 1
ATOM 531 O O . ALA A 1 66 ? 5.008 4.197 -0.609 1.00 93.56 66 ALA A O 1
ATOM 532 N N . LEU A 1 67 ? 6.245 2.707 -1.743 1.00 92.31 67 LEU A N 1
ATOM 533 C CA . LEU A 1 67 ? 7.522 3.098 -1.153 1.00 92.31 67 LEU A CA 1
ATOM 534 C C . LEU A 1 67 ? 7.938 4.521 -1.557 1.00 92.31 67 LEU A C 1
ATOM 536 O O . LEU A 1 67 ? 8.454 5.272 -0.731 1.00 92.31 67 LEU A O 1
ATOM 540 N N . GLU A 1 68 ? 7.688 4.923 -2.804 1.00 91.25 68 GLU A N 1
ATOM 541 C CA . GLU A 1 68 ? 7.877 6.305 -3.261 1.00 91.25 68 GLU A CA 1
ATOM 542 C C . GLU A 1 68 ? 7.000 7.287 -2.486 1.00 91.25 68 GLU A C 1
ATOM 544 O O . GLU A 1 68 ? 7.511 8.268 -1.937 1.00 91.25 68 GLU A O 1
ATOM 549 N N . THR A 1 69 ? 5.697 7.005 -2.398 1.00 90.38 69 THR A N 1
ATOM 550 C CA . THR A 1 69 ? 4.752 7.854 -1.671 1.00 90.38 69 THR A CA 1
ATOM 551 C C . THR A 1 69 ? 5.139 7.942 -0.198 1.00 90.38 69 THR A C 1
ATOM 553 O O . THR A 1 69 ? 5.207 9.047 0.342 1.00 90.38 69 THR A O 1
ATOM 556 N N . LEU A 1 70 ? 5.512 6.824 0.432 1.00 88.62 70 LEU A N 1
ATOM 557 C CA . LEU A 1 70 ? 5.976 6.785 1.819 1.00 88.62 70 LEU A CA 1
ATOM 558 C C . LEU A 1 70 ? 7.218 7.665 2.034 1.00 88.62 70 LEU A C 1
ATOM 560 O O . LEU A 1 70 ? 7.267 8.456 2.976 1.00 88.62 70 LEU A O 1
ATOM 564 N N . HIS A 1 71 ? 8.204 7.598 1.136 1.00 86.56 71 HIS A N 1
ATOM 565 C CA . HIS A 1 71 ? 9.409 8.437 1.189 1.00 86.56 71 HIS A CA 1
ATOM 566 C C . HIS A 1 71 ? 9.164 9.928 0.931 1.00 86.56 71 HIS A C 1
ATOM 568 O O . HIS A 1 71 ? 10.055 10.744 1.170 1.00 86.56 71 HIS A O 1
ATOM 574 N N . SER A 1 72 ? 8.000 10.277 0.394 1.00 85.88 72 SER A N 1
ATOM 575 C CA . SER A 1 72 ? 7.645 11.644 0.016 1.00 85.88 72 SER A CA 1
ATOM 576 C C . SER A 1 72 ? 6.730 12.349 1.019 1.00 85.88 72 SER A C 1
ATOM 578 O O . SER A 1 72 ? 6.306 13.473 0.755 1.00 85.88 72 SER A O 1
ATOM 580 N N . LEU A 1 73 ? 6.390 11.692 2.131 1.00 83.88 73 LEU A N 1
ATOM 581 C CA . LEU A 1 73 ? 5.613 12.299 3.207 1.00 83.88 73 LEU A CA 1
ATOM 582 C C . LEU A 1 73 ? 6.425 13.398 3.897 1.00 83.88 73 LEU A C 1
ATOM 584 O O . LEU A 1 73 ? 7.564 13.168 4.298 1.00 83.88 73 LEU A O 1
ATOM 588 N N . ASP A 1 74 ? 5.807 14.570 4.056 1.00 69.94 74 ASP A N 1
ATOM 589 C CA . ASP A 1 74 ? 6.466 15.771 4.587 1.00 69.94 74 ASP A CA 1
ATOM 590 C C . ASP A 1 74 ? 6.917 15.604 6.045 1.00 69.94 74 ASP A C 1
ATOM 592 O O . ASP A 1 74 ? 7.941 16.150 6.449 1.00 69.94 74 ASP A O 1
ATOM 596 N N . ASP A 1 75 ? 6.164 14.826 6.828 1.00 73.12 75 ASP A N 1
ATOM 597 C CA . ASP A 1 75 ? 6.488 14.498 8.213 1.00 73.12 75 ASP A CA 1
ATOM 598 C C . ASP A 1 75 ? 6.452 12.973 8.433 1.00 73.12 75 ASP A C 1
ATOM 600 O O . ASP A 1 75 ? 5.386 12.413 8.720 1.00 73.12 75 ASP A O 1
ATOM 604 N N . PRO A 1 76 ? 7.607 12.286 8.328 1.00 70.31 76 PRO A N 1
ATOM 605 C CA . PRO A 1 76 ? 7.711 10.840 8.525 1.00 70.31 76 PRO A CA 1
ATOM 606 C C . PRO A 1 76 ? 7.617 10.427 10.007 1.00 70.31 76 PRO A C 1
ATOM 608 O O . PRO A 1 76 ? 7.709 9.242 10.336 1.00 70.31 76 PRO A O 1
ATOM 611 N N . THR A 1 77 ? 7.467 11.396 10.915 1.00 71.25 77 THR A N 1
ATOM 612 C CA . THR A 1 77 ? 7.220 11.170 12.344 1.00 71.25 77 THR A CA 1
ATOM 613 C C . THR A 1 77 ? 5.726 11.190 12.668 1.00 71.25 77 THR A C 1
ATOM 615 O O . THR A 1 77 ? 5.306 10.592 13.654 1.00 71.25 77 THR A O 1
ATOM 618 N N . SER A 1 78 ? 4.904 11.791 11.801 1.00 64.75 78 SER A N 1
ATOM 619 C CA . SER A 1 78 ? 3.448 11.796 11.938 1.00 64.75 78 SER A CA 1
ATOM 620 C C . SER A 1 78 ? 2.825 10.496 11.413 1.00 64.75 78 SER A C 1
ATOM 622 O O . SER A 1 78 ? 3.090 10.056 10.295 1.00 64.75 78 SER A O 1
ATOM 624 N N . THR A 1 79 ? 1.987 9.859 12.227 1.00 61.00 79 THR A N 1
ATOM 625 C CA . THR A 1 79 ? 1.300 8.590 11.911 1.00 61.00 79 THR A CA 1
ATOM 626 C C . THR A 1 79 ? -0.199 8.817 11.827 1.00 61.00 79 THR A C 1
ATOM 628 O O . THR A 1 79 ? -0.655 9.890 12.216 1.00 61.00 79 THR A O 1
ATOM 631 N N . PRO A 1 80 ? -1.021 7.871 11.339 1.00 56.97 80 PRO A N 1
ATOM 632 C CA . PRO A 1 80 ? -2.480 8.017 11.297 1.00 56.97 80 PRO A CA 1
ATOM 633 C C . PRO A 1 80 ? -3.083 8.483 12.610 1.00 56.97 80 PRO A C 1
ATOM 635 O O . PRO A 1 80 ? -3.967 9.326 12.597 1.00 56.97 80 PRO A O 1
ATOM 638 N N . THR A 1 81 ? -2.579 7.972 13.731 1.00 56.03 81 THR A N 1
ATOM 639 C CA . THR A 1 81 ? -3.061 8.265 15.081 1.00 56.03 81 THR A CA 1
ATOM 640 C C . THR A 1 81 ? -2.956 9.756 15.412 1.00 56.03 81 THR A C 1
ATOM 642 O O . THR A 1 81 ? -3.931 10.337 15.889 1.00 56.03 81 THR A O 1
ATOM 645 N N . ASP A 1 82 ? -1.852 10.407 15.035 1.00 49.56 82 ASP A N 1
ATOM 646 C CA . ASP A 1 82 ? -1.642 11.850 15.233 1.00 49.56 82 ASP A CA 1
ATOM 647 C C . ASP A 1 82 ? -2.107 12.703 14.033 1.00 49.56 82 ASP A C 1
ATOM 649 O O . ASP A 1 82 ? -2.560 13.843 14.179 1.00 49.56 82 ASP A O 1
ATOM 653 N N . SER A 1 83 ? -2.069 12.132 12.829 1.00 43.94 83 SER A N 1
ATOM 654 C CA . SER A 1 83 ? -2.462 12.749 11.555 1.00 43.94 83 SER A CA 1
ATOM 655 C C . SER A 1 83 ? -3.944 12.588 11.209 1.00 43.94 83 SER A C 1
ATOM 657 O O . SER A 1 83 ? -4.398 13.180 10.231 1.00 43.94 83 SER A O 1
ATOM 659 N N . PHE A 1 84 ? -4.747 11.927 12.052 1.00 48.84 84 PHE A N 1
ATOM 660 C CA . PHE A 1 84 ? -6.213 12.028 12.021 1.00 48.84 84 PHE A CA 1
ATOM 661 C C . PHE A 1 84 ? -6.683 13.489 12.095 1.00 48.84 84 PHE A C 1
ATOM 663 O O . PHE A 1 84 ? -7.794 13.795 11.667 1.00 48.84 84 PHE A O 1
ATOM 670 N N . ARG A 1 85 ? -5.836 14.397 12.606 1.00 45.44 85 ARG A N 1
ATOM 671 C CA . ARG A 1 85 ? -6.065 15.850 12.610 1.00 45.44 85 ARG A CA 1
ATOM 672 C C . ARG A 1 85 ? -5.637 16.569 11.318 1.00 45.44 85 ARG A C 1
ATOM 674 O O . ARG A 1 85 ? -5.955 17.744 11.181 1.00 45.44 85 ARG A O 1
ATOM 681 N N . LYS A 1 86 ? -4.916 15.913 10.399 1.00 50.22 86 LYS A N 1
ATOM 682 C CA . LYS A 1 86 ? -4.311 16.517 9.192 1.00 50.22 86 LYS A CA 1
ATOM 683 C C . LYS A 1 86 ? -4.686 15.858 7.851 1.00 50.22 86 LYS A C 1
ATOM 685 O O . LYS A 1 86 ? -4.113 16.249 6.845 1.00 50.22 86 LYS A O 1
ATOM 690 N N . ASP A 1 87 ? -5.635 14.917 7.800 1.00 53.44 87 ASP A N 1
ATOM 691 C CA . ASP A 1 87 ? -6.108 14.299 6.541 1.00 53.44 87 ASP A CA 1
ATOM 692 C C . ASP A 1 87 ? -4.966 13.785 5.639 1.00 53.44 87 ASP A C 1
ATOM 694 O O . ASP A 1 87 ? -4.743 14.243 4.517 1.00 53.44 87 ASP A O 1
ATOM 698 N N . ASN A 1 88 ? -4.210 12.799 6.125 1.00 71.81 88 ASN A N 1
ATOM 699 C CA . ASN A 1 88 ? -3.058 12.279 5.390 1.00 71.81 88 ASN A CA 1
ATOM 700 C C . ASN A 1 88 ? -3.459 11.246 4.316 1.00 71.81 88 ASN A C 1
ATOM 702 O O . ASN A 1 88 ? -3.193 10.052 4.442 1.00 71.81 88 ASN A O 1
ATOM 706 N N . GLY A 1 89 ? -4.104 11.709 3.240 1.00 79.56 89 GLY A N 1
ATOM 707 C CA . GLY A 1 89 ? -4.531 10.857 2.120 1.00 79.56 89 GLY A CA 1
ATOM 708 C C . GLY A 1 89 ? -3.381 10.081 1.464 1.00 79.56 89 GLY A C 1
ATOM 709 O O . GLY A 1 89 ? -3.576 8.946 1.040 1.00 79.56 89 GLY A O 1
ATOM 710 N N . ARG A 1 90 ? -2.164 10.642 1.467 1.00 86.06 90 ARG A N 1
ATOM 711 C CA . ARG A 1 90 ? -0.952 9.968 0.971 1.00 86.06 90 ARG A CA 1
ATOM 712 C C . ARG A 1 90 ? -0.563 8.784 1.850 1.00 86.06 90 ARG A C 1
ATOM 714 O O . ARG A 1 90 ? -0.170 7.748 1.330 1.00 86.06 90 ARG A O 1
ATOM 721 N N . TRP A 1 91 ? -0.707 8.901 3.170 1.00 86.88 91 TRP A N 1
ATOM 722 C CA . TRP A 1 91 ? -0.497 7.765 4.066 1.00 86.88 91 TRP A CA 1
ATOM 723 C C . TRP A 1 91 ? -1.527 6.658 3.816 1.00 86.88 91 TRP A C 1
ATOM 725 O O . TRP A 1 91 ? -1.158 5.491 3.699 1.00 86.88 91 TRP A O 1
ATOM 735 N N . THR A 1 92 ? -2.810 7.013 3.686 1.00 87.94 92 THR A N 1
ATOM 736 C CA . THR A 1 92 ? -3.852 6.034 3.338 1.00 87.94 92 THR A CA 1
ATOM 737 C C . THR A 1 92 ? -3.531 5.340 2.015 1.00 87.94 92 THR A C 1
ATOM 739 O O . THR A 1 92 ? -3.639 4.122 1.938 1.00 87.94 92 THR A O 1
ATOM 742 N N . GLU A 1 93 ? -3.054 6.076 1.010 1.00 90.81 93 GLU A N 1
ATOM 743 C CA . GLU A 1 93 ? -2.630 5.498 -0.266 1.00 90.81 93 GLU A CA 1
ATOM 744 C C . GLU A 1 93 ? -1.504 4.463 -0.099 1.00 90.81 93 GLU A C 1
ATOM 746 O O . GLU A 1 93 ? -1.585 3.378 -0.677 1.00 90.81 93 GLU A O 1
ATOM 751 N N . VAL A 1 94 ? -0.481 4.755 0.717 1.00 92.19 94 VAL A N 1
ATOM 752 C CA . VAL A 1 94 ? 0.590 3.789 1.028 1.00 92.19 94 VAL A CA 1
ATOM 753 C C . VAL A 1 94 ? 0.003 2.512 1.622 1.00 92.19 94 VAL A C 1
ATOM 755 O O . VAL A 1 94 ? 0.324 1.416 1.156 1.00 92.19 94 VAL A O 1
ATOM 758 N N . LEU A 1 95 ? -0.877 2.647 2.619 1.00 92.19 95 LEU A N 1
ATOM 759 C CA . LEU A 1 95 ? -1.491 1.495 3.272 1.00 92.19 95 LEU A CA 1
ATOM 760 C C . LEU A 1 95 ? -2.364 0.685 2.309 1.00 92.19 95 LEU A C 1
ATOM 762 O O . LEU A 1 95 ? -2.254 -0.535 2.293 1.00 92.19 95 LEU A O 1
ATOM 766 N N . VAL A 1 96 ? -3.190 1.342 1.487 1.00 93.38 96 VAL A N 1
ATOM 767 C CA . VAL A 1 96 ? -4.054 0.678 0.496 1.00 93.38 96 VAL A CA 1
ATOM 768 C C . VAL A 1 96 ? -3.214 -0.146 -0.474 1.00 93.38 96 VAL A C 1
ATOM 770 O O . VAL A 1 96 ? -3.502 -1.320 -0.679 1.00 93.38 96 VAL A O 1
ATOM 773 N N . ARG A 1 97 ? -2.138 0.427 -1.027 1.00 95.06 97 ARG A N 1
ATOM 774 C CA . ARG A 1 97 ? -1.232 -0.290 -1.939 1.00 95.06 97 ARG A CA 1
ATOM 775 C C . ARG A 1 97 ? -0.565 -1.485 -1.263 1.00 95.06 97 ARG A C 1
ATOM 777 O O . ARG A 1 97 ? -0.477 -2.549 -1.868 1.00 95.06 97 ARG A O 1
ATOM 784 N N . ARG A 1 98 ? -0.102 -1.326 -0.019 1.00 94.88 98 ARG A N 1
ATOM 785 C CA . ARG A 1 98 ? 0.541 -2.415 0.728 1.00 94.88 98 ARG A CA 1
ATOM 786 C C . ARG A 1 98 ? -0.446 -3.538 1.043 1.00 94.88 98 ARG A C 1
ATOM 788 O O . ARG A 1 98 ? -0.125 -4.684 0.754 1.00 94.88 98 ARG A O 1
ATOM 795 N N . ILE A 1 99 ? -1.633 -3.223 1.568 1.00 93.50 99 ILE A N 1
ATOM 796 C CA . ILE A 1 99 ? -2.680 -4.220 1.866 1.00 93.50 99 ILE A CA 1
ATOM 797 C C . ILE A 1 99 ? -3.103 -4.942 0.594 1.00 93.50 99 ILE A C 1
ATOM 799 O O . ILE A 1 99 ? -3.212 -6.155 0.584 1.00 93.50 99 ILE A O 1
ATOM 803 N N . MET A 1 100 ? -3.303 -4.215 -0.502 1.00 92.25 100 MET A N 1
ATOM 804 C CA . MET A 1 100 ? -3.702 -4.815 -1.771 1.00 92.25 100 MET A CA 1
ATOM 805 C C . MET A 1 100 ? -2.662 -5.815 -2.291 1.00 92.25 100 MET A C 1
ATOM 807 O O . MET A 1 100 ? -3.026 -6.884 -2.771 1.00 92.25 100 MET A O 1
ATOM 811 N N . ALA A 1 101 ? -1.369 -5.501 -2.166 1.00 93.06 101 ALA A N 1
ATOM 812 C CA . ALA A 1 101 ? -0.306 -6.446 -2.499 1.00 93.06 101 ALA A CA 1
ATOM 813 C C . ALA A 1 101 ? -0.308 -7.671 -1.571 1.00 93.06 101 ALA A C 1
ATOM 815 O O . ALA A 1 101 ? -0.067 -8.779 -2.035 1.00 93.06 101 ALA A O 1
ATOM 816 N N . GLU A 1 102 ? -0.564 -7.472 -0.278 1.00 91.94 102 GLU A N 1
ATOM 817 C CA . GLU A 1 102 ? -0.634 -8.535 0.733 1.00 91.94 102 GLU A CA 1
ATOM 818 C C . GLU A 1 102 ? -1.814 -9.477 0.456 1.00 91.94 102 GLU A C 1
ATOM 820 O O . GLU A 1 102 ? -1.625 -10.684 0.345 1.00 91.94 102 GLU A O 1
ATOM 825 N N . LEU A 1 103 ? -2.997 -8.928 0.184 1.00 89.44 103 LEU A N 1
ATOM 826 C CA . LEU A 1 103 ? -4.176 -9.705 -0.191 1.00 89.44 103 LEU A CA 1
ATOM 827 C C . LEU A 1 103 ? -3.974 -10.454 -1.516 1.00 89.44 103 LEU A C 1
ATOM 829 O O . LEU A 1 103 ? -4.306 -11.629 -1.600 1.00 89.44 103 LEU A O 1
ATOM 833 N N . LEU A 1 104 ? -3.363 -9.841 -2.539 1.00 87.81 104 LEU A N 1
ATOM 834 C CA . LEU A 1 104 ? -3.028 -10.553 -3.785 1.00 87.81 104 LEU A CA 1
ATOM 835 C C . LEU A 1 104 ? -2.030 -11.696 -3.569 1.00 87.81 104 LEU A C 1
ATOM 837 O O . LEU A 1 104 ? -2.055 -12.689 -4.307 1.00 87.81 104 LEU A O 1
ATOM 841 N N . TRP A 1 105 ? -1.132 -11.533 -2.598 1.00 87.62 105 TRP A N 1
ATOM 842 C CA . TRP A 1 105 ? -0.161 -12.549 -2.220 1.00 87.62 105 TRP A CA 1
ATOM 843 C C . TRP A 1 105 ? -0.843 -13.750 -1.563 1.00 87.62 105 TRP A C 1
ATOM 845 O O . TRP A 1 105 ? -0.552 -14.889 -1.923 1.00 87.62 105 TRP A O 1
ATOM 855 N N . GLU A 1 106 ? -1.758 -13.496 -0.627 1.00 85.31 106 GLU A N 1
ATOM 856 C CA . GLU A 1 106 ? -2.434 -14.520 0.176 1.00 85.31 106 GLU A CA 1
ATOM 857 C C . GLU A 1 106 ? -3.614 -15.179 -0.552 1.00 85.31 106 GLU A C 1
ATOM 859 O O . GLU A 1 106 ? -3.725 -16.404 -0.568 1.00 85.31 106 GLU A O 1
ATOM 864 N N . ALA A 1 107 ? -4.477 -14.384 -1.190 1.00 73.62 107 ALA A N 1
ATOM 865 C CA . ALA A 1 107 ? -5.727 -14.834 -1.808 1.00 73.62 107 ALA A CA 1
ATOM 866 C C . ALA A 1 107 ? -5.556 -15.365 -3.242 1.00 73.62 107 ALA A C 1
ATOM 868 O O . ALA A 1 107 ? -6.517 -15.798 -3.875 1.00 73.62 107 ALA A O 1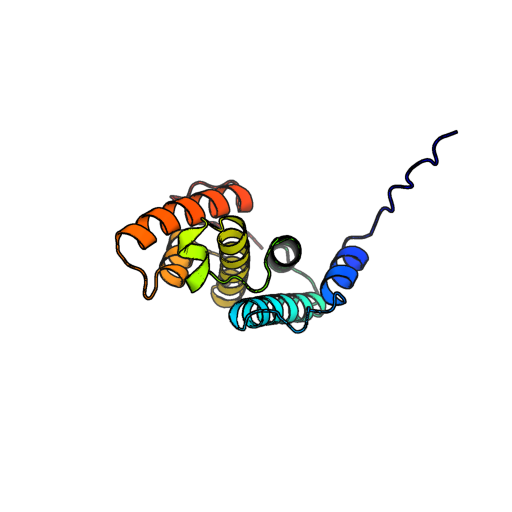
ATOM 869 N N . GLY A 1 108 ? -4.338 -15.349 -3.787 1.00 65.44 108 GLY A N 1
ATOM 870 C CA . GLY A 1 108 ? -4.031 -16.048 -5.033 1.00 65.44 108 GLY A CA 1
ATOM 871 C C . GLY A 1 108 ? -4.485 -15.367 -6.330 1.00 65.44 108 GLY A C 1
ATOM 872 O O . GLY A 1 108 ? -4.211 -15.930 -7.387 1.00 65.44 108 GLY A O 1
ATOM 873 N N . GLY A 1 109 ? -5.078 -14.165 -6.303 1.00 67.75 109 GLY A N 1
ATOM 874 C CA . GLY A 1 109 ? -5.302 -13.383 -7.534 1.00 67.75 109 GLY A CA 1
ATOM 875 C C . GLY A 1 109 ? -6.466 -12.391 -7.553 1.00 67.75 109 GLY A C 1
ATOM 876 O O . GLY A 1 109 ? -6.497 -11.562 -8.464 1.00 67.75 109 GLY A O 1
ATOM 877 N N . THR A 1 110 ? -7.369 -12.432 -6.570 1.00 79.81 110 THR A N 1
ATOM 878 C CA . THR A 1 110 ? -8.515 -11.510 -6.470 1.00 79.81 110 THR A CA 1
ATOM 879 C C . THR A 1 110 ? -8.425 -10.682 -5.197 1.00 79.81 110 THR A C 1
ATOM 881 O O . THR A 1 110 ? -8.054 -11.201 -4.146 1.00 79.81 110 THR A O 1
ATOM 884 N N . VAL A 1 111 ? -8.748 -9.395 -5.301 1.00 85.00 111 VAL A N 1
ATOM 885 C CA . VAL A 1 111 ? -8.872 -8.476 -4.166 1.00 85.00 111 VAL A CA 1
ATOM 886 C C . VAL A 1 111 ? -10.101 -7.605 -4.372 1.00 85.00 111 VAL A C 1
ATOM 888 O O . VAL A 1 111 ? -10.407 -7.217 -5.501 1.00 85.00 111 VAL A O 1
ATOM 891 N N . GLU A 1 112 ? -10.771 -7.255 -3.280 1.00 87.06 112 GLU A N 1
ATOM 892 C CA . GLU A 1 112 ? -11.870 -6.296 -3.267 1.00 87.06 112 GLU A CA 1
ATOM 893 C C . GLU A 1 112 ? -11.504 -5.029 -2.490 1.00 87.06 112 GLU A C 1
ATOM 895 O O . GLU A 1 112 ? -10.752 -5.052 -1.510 1.00 87.06 112 GLU A O 1
ATOM 900 N N . SER A 1 113 ? -12.094 -3.895 -2.880 1.00 87.81 113 SER A N 1
ATOM 901 C CA . SER A 1 113 ? -11.933 -2.644 -2.128 1.00 87.81 113 SER A CA 1
ATOM 902 C C . SER A 1 113 ? -12.443 -2.766 -0.686 1.00 87.81 113 SER A C 1
ATOM 904 O O . SER A 1 113 ? -11.952 -2.059 0.199 1.00 87.81 113 SER A O 1
ATOM 906 N N . HIS A 1 114 ? -13.441 -3.622 -0.452 1.00 88.69 114 HIS A N 1
ATOM 907 C CA . HIS A 1 114 ? -14.048 -3.827 0.859 1.00 88.69 114 HIS A CA 1
ATOM 908 C C . HIS A 1 114 ? -13.080 -4.491 1.849 1.00 88.69 114 HIS A C 1
ATOM 910 O O . HIS A 1 114 ? -12.960 -4.025 2.982 1.00 88.69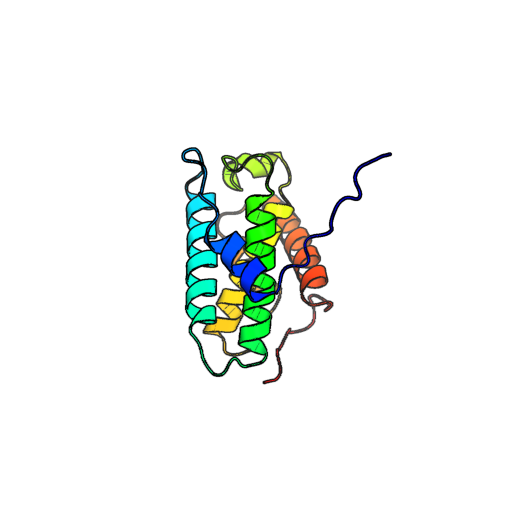 114 HIS A O 1
ATOM 916 N N . ASP A 1 115 ? -12.317 -5.496 1.417 1.00 89.12 115 ASP A N 1
ATOM 917 C CA . ASP A 1 115 ? -11.350 -6.195 2.275 1.00 89.12 115 ASP A CA 1
ATOM 918 C C . ASP A 1 115 ? -10.250 -5.252 2.775 1.00 89.12 115 ASP A C 1
ATOM 920 O O . ASP A 1 115 ? -9.858 -5.263 3.948 1.00 89.12 115 ASP A O 1
ATOM 924 N N . ILE A 1 116 ? -9.798 -4.358 1.892 1.00 90.19 116 ILE A N 1
ATOM 925 C CA . ILE A 1 116 ? -8.815 -3.325 2.227 1.00 90.19 116 ILE A CA 1
ATOM 926 C C . ILE A 1 116 ? -9.395 -2.354 3.257 1.00 90.19 116 ILE A C 1
ATOM 928 O O . ILE A 1 116 ? -8.716 -1.968 4.214 1.00 90.19 116 ILE A O 1
ATOM 932 N N . TYR A 1 117 ? -10.650 -1.947 3.069 1.00 90.00 117 TYR A N 1
ATOM 933 C CA . TYR A 1 117 ? -11.333 -1.055 3.993 1.00 90.00 117 TYR A CA 1
ATOM 934 C C . TYR A 1 117 ? -11.493 -1.677 5.384 1.00 90.00 117 TYR A C 1
ATOM 936 O O . TYR A 1 117 ? -11.125 -1.031 6.367 1.00 90.00 117 TYR A O 1
ATOM 944 N N . GLU A 1 118 ? -11.991 -2.912 5.481 1.00 89.31 118 GLU A N 1
ATOM 945 C CA . GLU A 1 118 ? -12.185 -3.582 6.772 1.00 89.31 118 GLU A CA 1
ATOM 946 C C . GLU A 1 118 ? -10.849 -3.790 7.500 1.00 89.31 118 GLU A C 1
ATOM 948 O O . GLU A 1 118 ? -10.766 -3.504 8.695 1.00 89.31 118 GLU A O 1
ATOM 953 N N . THR A 1 119 ? -9.774 -4.118 6.771 1.00 88.06 119 THR A N 1
ATOM 954 C CA . THR A 1 119 ? -8.408 -4.189 7.326 1.00 88.06 119 THR A CA 1
ATOM 955 C C . THR A 1 119 ? -7.960 -2.862 7.957 1.00 88.06 119 THR A C 1
ATOM 957 O O . THR A 1 119 ? -7.251 -2.840 8.960 1.00 88.06 119 THR A O 1
ATOM 960 N N . LEU A 1 120 ? -8.363 -1.720 7.390 1.00 87.00 120 LEU A N 1
ATOM 961 C CA . LEU A 1 120 ? -7.959 -0.389 7.864 1.00 87.00 120 LEU A CA 1
ATOM 962 C C . LEU A 1 120 ? -8.874 0.213 8.929 1.00 87.00 120 LEU A C 1
ATOM 964 O O . LEU A 1 120 ? -8.491 1.182 9.599 1.00 87.00 120 LEU A O 1
ATOM 968 N N . LYS A 1 121 ? -10.100 -0.291 9.027 1.00 84.44 121 LYS A N 1
ATOM 969 C CA . LYS A 1 121 ? -11.177 0.264 9.848 1.00 84.44 121 LYS A CA 1
ATOM 970 C C . LYS A 1 121 ? -11.045 -0.095 11.324 1.00 84.44 121 LYS A C 1
ATOM 972 O O . LYS A 1 121 ? -11.607 0.620 12.155 1.00 84.44 121 LYS A O 1
ATOM 977 N N . GLU A 1 122 ? -10.325 -1.163 11.656 1.00 80.56 122 GLU A N 1
ATOM 978 C CA . GLU A 1 122 ? -10.195 -1.647 13.029 1.00 80.56 122 GLU A CA 1
ATOM 979 C C . GLU A 1 122 ? -9.800 -0.522 14.009 1.00 80.56 122 GLU A C 1
ATOM 981 O O . GLU A 1 122 ? -8.939 0.316 13.732 1.00 80.56 122 GLU A O 1
ATOM 986 N N . GLY A 1 123 ? -10.503 -0.445 15.144 1.00 72.12 123 GLY A N 1
ATOM 987 C CA . GLY A 1 123 ? -10.265 0.569 16.179 1.00 72.12 123 GLY A CA 1
ATOM 988 C C . GLY A 1 123 ? -10.722 1.998 15.843 1.00 72.12 123 GLY A C 1
ATOM 989 O O . GLY A 1 123 ? -10.502 2.907 16.647 1.00 72.12 123 GLY A O 1
ATOM 990 N N . ARG A 1 124 ? -11.373 2.244 14.695 1.00 78.12 124 ARG A N 1
ATOM 991 C CA . ARG A 1 124 ? -11.833 3.590 14.302 1.00 78.12 124 ARG A CA 1
ATOM 992 C C . ARG A 1 124 ? -13.245 3.913 14.782 1.00 78.12 124 ARG A C 1
ATOM 994 O O . ARG A 1 124 ? -14.144 3.078 14.817 1.00 78.12 124 ARG A O 1
ATOM 1001 N N . THR A 1 125 ? -13.484 5.196 15.060 1.00 80.81 125 THR A N 1
ATOM 1002 C CA . THR A 1 125 ? -14.841 5.713 15.300 1.00 80.81 125 THR A CA 1
ATOM 1003 C C . THR A 1 125 ? -15.678 5.690 14.017 1.00 80.81 125 THR A C 1
ATOM 1005 O O . THR A 1 125 ? -15.140 5.694 12.906 1.00 80.81 125 THR A O 1
ATOM 1008 N N . LYS A 1 126 ? -17.012 5.751 14.136 1.00 79.31 126 LYS A N 1
ATOM 1009 C CA . LYS A 1 126 ? -17.928 5.772 12.978 1.00 79.31 126 LYS A CA 1
ATOM 1010 C C . LYS A 1 126 ? -17.615 6.905 11.988 1.00 79.31 126 LYS A C 1
ATOM 1012 O O . LYS A 1 126 ? -17.541 6.671 10.788 1.00 79.31 126 LYS A O 1
ATOM 1017 N N . ALA A 1 127 ? -17.366 8.120 12.480 1.00 79.69 127 ALA A N 1
ATOM 1018 C CA . ALA A 1 127 ? -17.045 9.269 11.628 1.00 79.69 127 ALA A CA 1
ATOM 1019 C C . ALA A 1 127 ? -15.686 9.121 10.917 1.00 79.69 127 ALA A C 1
ATOM 1021 O O . ALA A 1 127 ? -15.558 9.463 9.742 1.00 79.69 127 ALA A O 1
ATOM 1022 N N . ALA A 1 128 ? -14.677 8.587 11.613 1.00 78.75 128 ALA A N 1
ATOM 1023 C CA . ALA A 1 128 ? -13.375 8.288 11.022 1.00 78.75 128 ALA A CA 1
ATOM 1024 C C . ALA A 1 128 ? -13.463 7.168 9.972 1.00 78.75 128 ALA A C 1
ATOM 1026 O O . ALA A 1 128 ? -12.770 7.218 8.959 1.00 78.75 128 ALA A O 1
ATOM 1027 N N . SER A 1 129 ? -14.349 6.198 10.195 1.00 82.44 129 SER A N 1
ATOM 1028 C CA . SER A 1 129 ? -14.593 5.071 9.293 1.00 82.44 129 SER A CA 1
ATOM 1029 C C . SER A 1 129 ? -15.237 5.507 7.975 1.00 82.44 129 SER A C 1
ATOM 1031 O O . SER A 1 129 ? -14.861 4.996 6.928 1.00 82.44 129 SER A O 1
ATOM 1033 N N . VAL A 1 130 ? -16.155 6.481 7.991 1.00 83.62 130 VAL A N 1
ATOM 1034 C CA . VAL A 1 130 ? -16.758 7.030 6.757 1.00 83.62 130 VAL A CA 1
ATOM 1035 C C . VAL A 1 130 ? -15.722 7.777 5.913 1.00 83.62 130 VAL A C 1
ATOM 1037 O O . VAL A 1 130 ? -15.653 7.585 4.703 1.00 83.62 130 VAL A O 1
ATOM 1040 N N . ARG A 1 131 ? -14.873 8.601 6.543 1.00 83.69 131 ARG A N 1
ATOM 1041 C CA . ARG A 1 131 ? -13.797 9.308 5.825 1.00 83.69 131 ARG A CA 1
ATOM 1042 C C . ARG A 1 131 ? -12.760 8.347 5.255 1.00 83.69 131 ARG A C 1
ATOM 1044 O O . ARG A 1 131 ? -12.332 8.526 4.120 1.00 83.69 131 ARG A O 1
ATOM 1051 N N . LEU A 1 132 ? -12.387 7.326 6.028 1.00 86.19 132 LEU A N 1
ATOM 1052 C CA . LEU A 1 132 ? -11.503 6.266 5.555 1.00 86.19 132 LEU A CA 1
ATOM 1053 C C . LEU A 1 132 ? -12.086 5.581 4.316 1.00 86.19 132 LEU A C 1
ATOM 1055 O O . LEU A 1 132 ? -11.357 5.399 3.352 1.00 86.19 132 LEU A O 1
ATOM 1059 N N . HIS A 1 133 ? -13.375 5.238 4.328 1.00 87.81 133 HIS A N 1
ATOM 1060 C CA . HIS A 1 133 ? -14.023 4.563 3.204 1.00 87.81 133 HIS A CA 1
ATOM 1061 C C . HIS A 1 133 ? -13.870 5.356 1.898 1.00 87.81 133 HIS A C 1
ATOM 1063 O O . HIS A 1 133 ? -13.464 4.807 0.880 1.00 87.81 133 HIS A O 1
ATOM 1069 N N . GLU A 1 134 ? -14.105 6.670 1.940 1.00 88.06 134 GLU A N 1
ATOM 1070 C CA . GLU A 1 134 ? -13.931 7.541 0.772 1.00 88.06 134 GLU A CA 1
ATOM 1071 C C . GLU A 1 134 ? -12.465 7.648 0.320 1.00 88.06 134 GLU A C 1
ATOM 1073 O O . GLU A 1 134 ? -12.187 7.691 -0.877 1.00 88.06 134 GLU A O 1
ATOM 1078 N N . GLN A 1 135 ? -11.508 7.671 1.252 1.00 88.44 135 GLN A N 1
ATOM 1079 C CA . GLN A 1 135 ? -10.085 7.670 0.899 1.00 88.44 135 GLN A CA 1
ATOM 1080 C C . GLN A 1 135 ? -9.661 6.342 0.261 1.00 88.44 135 GLN A C 1
ATOM 1082 O O . GLN A 1 135 ? -8.969 6.356 -0.754 1.00 88.44 135 GLN A O 1
ATOM 1087 N N . VAL A 1 136 ? -10.114 5.211 0.814 1.00 89.62 136 VAL A N 1
ATOM 1088 C CA . VAL A 1 136 ? -9.861 3.876 0.257 1.00 89.62 136 VAL A CA 1
ATOM 1089 C C . VAL A 1 136 ? -10.460 3.766 -1.139 1.00 89.62 136 VAL A C 1
ATOM 1091 O O . VAL A 1 136 ? -9.742 3.365 -2.046 1.00 89.62 136 VAL A O 1
ATOM 1094 N N . ARG A 1 137 ? -11.707 4.213 -1.342 1.00 89.62 137 ARG A N 1
ATOM 1095 C CA . ARG A 1 137 ? -12.361 4.256 -2.659 1.00 89.62 137 ARG A CA 1
ATOM 1096 C C . ARG A 1 137 ? -11.536 5.032 -3.686 1.00 89.62 137 ARG A C 1
ATOM 1098 O O . ARG A 1 137 ? -11.261 4.524 -4.766 1.00 89.62 137 ARG A O 1
ATOM 1105 N N . ARG A 1 138 ? -11.098 6.250 -3.351 1.00 89.38 138 ARG A N 1
ATOM 1106 C CA . ARG A 1 138 ? -10.285 7.074 -4.267 1.00 89.38 138 ARG A CA 1
ATOM 1107 C C . ARG A 1 138 ? -8.949 6.426 -4.597 1.00 89.38 138 ARG A C 1
ATOM 1109 O O . ARG A 1 138 ? -8.528 6.450 -5.749 1.00 89.38 138 ARG A O 1
ATOM 1116 N N . SER A 1 139 ? -8.270 5.872 -3.591 1.00 89.56 139 SER A N 1
ATOM 1117 C CA . SER A 1 139 ? -7.020 5.150 -3.815 1.00 89.56 139 SER A CA 1
ATOM 1118 C C . SER A 1 139 ? -7.258 3.910 -4.671 1.00 89.56 139 SER A C 1
ATOM 1120 O O . SER A 1 139 ? -6.514 3.706 -5.615 1.00 89.56 139 SER A O 1
ATOM 1122 N N . TRP A 1 140 ? -8.305 3.129 -4.404 1.00 89.69 140 TRP A N 1
ATOM 1123 C CA . TRP A 1 140 ? -8.695 1.970 -5.205 1.00 89.69 140 TRP A CA 1
ATOM 1124 C C . TRP A 1 140 ? -8.860 2.332 -6.680 1.00 89.69 140 TRP A C 1
ATOM 1126 O O . TRP A 1 140 ? -8.119 1.819 -7.513 1.00 89.69 140 TRP A O 1
ATOM 1136 N N . GLU A 1 141 ? -9.744 3.284 -6.985 1.00 89.50 141 GLU A N 1
ATOM 1137 C CA . GLU A 1 141 ? -10.025 3.734 -8.353 1.00 89.50 141 GLU A CA 1
ATOM 1138 C C . GLU A 1 141 ? -8.758 4.234 -9.061 1.00 89.50 141 GLU A C 1
ATOM 1140 O O . GLU A 1 141 ? -8.531 3.924 -10.228 1.00 89.50 141 GLU A O 1
ATOM 1145 N N . ALA A 1 142 ? -7.881 4.953 -8.352 1.00 88.44 142 ALA A N 1
ATOM 1146 C CA . ALA A 1 142 ? -6.614 5.429 -8.906 1.00 88.44 142 ALA A CA 1
ATOM 1147 C C . ALA A 1 142 ? -5.596 4.304 -9.181 1.00 88.44 142 ALA A C 1
ATOM 1149 O O . ALA A 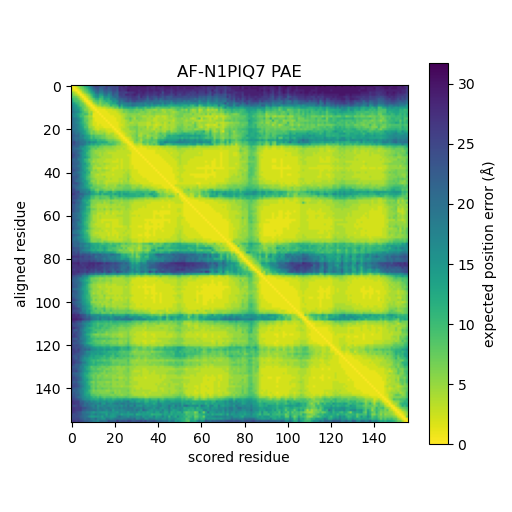1 142 ? -4.694 4.478 -10.000 1.00 88.44 142 ALA A O 1
ATOM 1150 N N . ILE A 1 143 ? -5.694 3.175 -8.475 1.00 88.75 143 ILE A N 1
ATOM 1151 C CA . ILE A 1 143 ? -4.772 2.038 -8.592 1.00 88.75 143 ILE A CA 1
ATOM 1152 C C . ILE A 1 143 ? -5.231 1.064 -9.669 1.00 88.75 143 ILE A C 1
ATOM 1154 O O . ILE A 1 143 ? -4.423 0.626 -10.488 1.00 88.75 143 ILE A O 1
ATOM 1158 N N . THR A 1 144 ? -6.506 0.692 -9.621 1.00 86.06 144 THR A N 1
ATOM 1159 C CA . THR A 1 144 ? -7.078 -0.385 -10.430 1.00 86.06 144 THR A CA 1
ATOM 1160 C C . THR A 1 144 ? -7.751 0.145 -11.691 1.00 86.06 144 THR A C 1
ATOM 1162 O O . THR A 1 144 ? -7.898 -0.601 -12.655 1.00 86.06 144 THR A O 1
ATOM 1165 N N . GLY A 1 145 ? -8.165 1.419 -11.703 1.00 82.25 145 GLY A N 1
ATOM 1166 C CA . GLY A 1 145 ? -9.047 1.972 -12.732 1.00 82.25 145 GLY A CA 1
ATOM 1167 C C . GLY A 1 145 ? -10.471 1.404 -12.686 1.00 82.25 145 GLY A C 1
ATOM 1168 O O . GLY A 1 145 ? -11.250 1.667 -13.601 1.00 82.25 145 GLY A O 1
ATOM 1169 N N . ALA A 1 146 ? -10.800 0.614 -11.659 1.00 76.25 146 ALA A N 1
ATOM 1170 C CA . ALA A 1 146 ? -12.067 -0.087 -11.505 1.00 76.25 146 ALA A CA 1
ATOM 1171 C C . ALA A 1 146 ? -12.959 0.590 -10.455 1.00 76.25 146 ALA A C 1
ATOM 1173 O O . ALA A 1 146 ? -12.469 1.217 -9.513 1.00 76.25 146 ALA A O 1
ATOM 1174 N N . ASP A 1 147 ? -14.274 0.429 -10.605 1.00 75.94 147 ASP A N 1
ATOM 1175 C CA . ASP A 1 147 ? -15.254 0.847 -9.600 1.00 75.94 147 ASP A CA 1
ATOM 1176 C C . ASP A 1 147 ? -15.120 -0.038 -8.344 1.00 75.94 147 ASP A C 1
ATOM 1178 O O . ASP A 1 147 ? -14.732 -1.207 -8.420 1.00 75.94 147 ASP A O 1
ATOM 1182 N N . ILE A 1 148 ? -15.443 0.500 -7.169 1.00 72.00 148 ILE A N 1
ATOM 1183 C CA . ILE A 1 148 ? -15.450 -0.259 -5.908 1.00 72.00 148 ILE A CA 1
ATOM 1184 C C . ILE A 1 148 ? -16.469 -1.396 -5.866 1.00 72.00 148 ILE A C 1
ATOM 1186 O O . ILE A 1 148 ? -16.325 -2.304 -5.056 1.00 72.00 148 ILE A O 1
ATOM 1190 N N . SER A 1 149 ? -17.495 -1.344 -6.715 1.00 65.44 149 SER A N 1
ATOM 1191 C CA . SER A 1 149 ? -18.501 -2.399 -6.869 1.00 65.44 149 SER A CA 1
ATOM 1192 C C . SER A 1 149 ? -18.005 -3.602 -7.677 1.00 65.44 149 SER A C 1
ATOM 1194 O O . SER A 1 149 ? -18.747 -4.568 -7.841 1.00 65.44 149 SER A O 1
ATOM 1196 N N . THR A 1 150 ? -16.769 -3.554 -8.185 1.00 62.19 150 THR A N 1
ATOM 1197 C CA . THR A 1 150 ? -16.186 -4.608 -9.018 1.00 62.19 150 THR A CA 1
ATOM 1198 C C . THR A 1 150 ? -14.978 -5.253 -8.349 1.00 62.19 150 THR A C 1
ATOM 1200 O O . THR A 1 150 ? -14.086 -4.565 -7.849 1.00 62.19 150 THR A O 1
ATOM 1203 N N . GLU A 1 151 ? -14.940 -6.584 -8.364 1.00 59.41 151 GLU A N 1
ATOM 1204 C CA . GLU A 1 151 ? -13.762 -7.358 -7.974 1.00 59.41 151 GLU A CA 1
ATOM 1205 C C . GLU A 1 151 ? -12.595 -7.051 -8.924 1.00 59.41 151 GLU A C 1
ATOM 1207 O O . GLU A 1 151 ? -12.754 -7.062 -10.150 1.00 59.41 151 GLU A O 1
ATOM 1212 N N . PHE A 1 152 ? -11.404 -6.805 -8.371 1.00 70.00 152 PHE A N 1
ATOM 1213 C CA . PHE A 1 152 ? -10.188 -6.689 -9.171 1.00 70.00 152 PHE A CA 1
ATOM 1214 C C . PHE A 1 152 ? -9.461 -8.028 -9.172 1.00 70.00 152 PHE A C 1
ATOM 1216 O O . PHE A 1 152 ? -9.043 -8.528 -8.127 1.00 70.00 152 PHE A O 1
ATOM 1223 N N . SER A 1 153 ? -9.270 -8.588 -10.364 1.00 69.31 153 SER A N 1
ATOM 1224 C CA . SER A 1 153 ? -8.471 -9.791 -10.558 1.00 69.31 153 SER A CA 1
ATOM 1225 C C . SER A 1 153 ? -7.372 -9.552 -11.582 1.00 69.31 153 SER A C 1
ATOM 1227 O O . SER A 1 153 ? -7.552 -8.845 -12.577 1.00 69.31 153 SER A O 1
ATOM 1229 N N . ILE A 1 154 ? -6.215 -10.161 -11.337 1.00 67.06 154 ILE A N 1
ATOM 1230 C CA . ILE A 1 154 ? -5.138 -10.233 -12.323 1.00 67.06 154 ILE A CA 1
ATOM 1231 C C . ILE A 1 154 ? -5.209 -11.620 -12.947 1.00 67.06 154 ILE A C 1
ATOM 1233 O O . ILE A 1 154 ? -4.862 -12.608 -12.302 1.00 67.06 154 ILE A O 1
ATOM 1237 N N . GLN A 1 155 ? -5.671 -11.692 -14.195 1.00 59.06 155 GLN A N 1
ATOM 1238 C CA . GLN A 1 155 ? -5.632 -12.933 -14.968 1.00 59.06 155 GLN A CA 1
ATOM 1239 C C . GLN A 1 155 ? -4.163 -13.317 -15.216 1.00 59.06 155 GLN A C 1
ATOM 1241 O O . GLN A 1 155 ? -3.374 -12.481 -15.666 1.00 59.06 155 GLN A O 1
ATOM 1246 N N . LEU A 1 156 ? -3.800 -14.547 -14.834 1.00 53.41 156 LEU A N 1
ATOM 1247 C CA . LEU A 1 156 ? -2.452 -15.116 -14.964 1.00 53.41 156 LEU A CA 1
ATOM 1248 C C . LEU A 1 156 ? -2.095 -15.437 -16.418 1.00 53.41 156 LEU A C 1
ATOM 1250 O O . LEU A 1 156 ? -2.977 -15.956 -17.139 1.00 53.41 156 LEU A O 1
#